Protein 7Y7O (pdb70)

Solvent-accessible surface area: 7911 Å² total; per-residue (Å²): 83,17,72,15,92,50,44,33,106,37,71,102,16,130,121,65,28,51,128,84,2,53,46,8,0,80,34,0,16,126,45,31,146,23,150,91,70,3,62,5,26,0,25,0,0,62,116,143,55,0,65,78,26,2,105,73,153,98,130,92,93,111,59,35,30,24,3,20,48,68,162,129,106,75,6,3,56,0,22,0,0,2,55,27,0,70,114,44,0,102,129,62,48,22,46,20,41,104,0,0,6,12,3,0,0,23,0,0,0,39,12,31,66,42,55,61,164,77,157,79,58,69,169,105,0,28,33,63,2,37,66,0,2,70,59,82,52,23,91,160,94,18,16,14,18,123,109

Structure (mmCIF, N/CA/C/O backbone):
data_7Y7O
#
_entry.id   7Y7O
#
_cell.length_a   100.663
_cell.length_b   100.663
_cell.length_c   50.187
_cell.angle_alpha   90.000
_cell.angle_beta   90.000
_cell.angle_gamma   120.000
#
_symmetry.space_group_name_H-M   'P 63'
#
loop_
_entity.id
_entity.type
_entity.pdbx_description
1 polymer 'Endoribonuclease YbeY'
2 non-polymer 'ZINC ION'
3 non-polymer 'CITRIC ACID'
4 water water
#
loop_
_atom_site.group_PDB
_atom_site.id
_atom_site.type_symbol
_atom_site.label_atom_id
_atom_site.label_alt_id
_atom_site.label_comp_id
_atom_site.label_asym_id
_atom_site.label_entity_id
_atom_site.label_seq_id
_atom_site.pdbx_PDB_ins_code
_atom_site.Cartn_x
_atom_site.Cartn_y
_atom_site.Cartn_z
_atom_site.occupancy
_atom_site.B_iso_or_equiv
_atom_site.auth_seq_id
_atom_site.auth_comp_id
_atom_site.auth_asym_id
_atom_site.auth_atom_id
_atom_site.pdbx_PDB_model_num
ATOM 1 N N . ALA A 1 2 ? 12.09683 33.74503 32.51310 1.000 36.19128 1 ALA A N 1
ATOM 2 C CA . ALA A 1 2 ? 12.79602 35.01988 32.57519 1.000 35.21202 1 ALA A CA 1
ATOM 3 C C . ALA A 1 2 ? 14.28195 34.82026 32.28652 1.000 30.50169 1 ALA A C 1
ATOM 4 O O . ALA A 1 2 ? 14.79295 33.70097 32.32202 1.000 31.45328 1 ALA A O 1
ATOM 6 N N . PHE A 1 3 ? 14.96517 35.91967 31.98954 1.000 33.57423 2 PHE A N 1
ATOM 7 C CA . PHE A 1 3 ? 16.39122 35.88164 31.68572 1.000 26.62499 2 PHE A CA 1
ATOM 8 C C . PHE A 1 3 ? 16.93967 37.26887 31.96825 1.000 23.14513 2 PHE A C 1
ATOM 9 O O . PHE A 1 3 ? 16.50239 38.23931 31.34575 1.000 28.75889 2 PHE A O 1
ATOM 17 N N . THR A 1 4 ? 17.84942 37.38211 32.93429 1.000 24.47795 3 THR A N 1
ATOM 18 C CA . THR A 1 4 ? 18.39923 38.67914 33.29641 1.000 20.55624 3 THR A CA 1
ATOM 19 C C . THR A 1 4 ? 19.91476 38.63829 33.16548 1.000 15.57080 3 THR A C 1
ATOM 20 O O . THR A 1 4 ? 20.55402 37.66496 33.57306 1.000 18.19509 3 THR A O 1
ATOM 24 N N . ILE A 1 5 ? 20.48008 39.69297 32.59538 1.000 16.92060 4 ILE A N 1
ATOM 25 C CA . ILE A 1 5 ? 21.92438 39.88445 32.54926 1.000 16.96403 4 ILE A CA 1
ATOM 26 C C . ILE A 1 5 ? 22.26526 41.06738 33.43244 1.000 15.71056 4 ILE A C 1
ATOM 27 O O . ILE A 1 5 ? 21.74703 42.17174 33.22114 1.000 21.35256 4 ILE A O 1
ATOM 32 N N . ASP A 1 6 ? 23.13971 40.84924 34.40869 1.000 12.24476 5 ASP A N 1
ATOM 33 C CA . ASP A 1 6 ? 23.76868 41.94709 35.12579 1.000 12.73867 5 ASP A CA 1
ATOM 34 C C . ASP A 1 6 ? 24.96488 42.44933 34.32249 1.000 17.33712 5 ASP A C 1
ATOM 35 O O . ASP A 1 6 ? 26.02708 41.81384 34.32730 1.000 19.43940 5 ASP A O 1
ATOM 40 N N . PHE A 1 7 ? 24.82108 43.60522 33.69178 1.000 14.19701 6 PHE A N 1
ATOM 41 C CA . PHE A 1 7 ? 25.90263 44.20991 32.92057 1.000 13.01474 6 PHE A CA 1
ATOM 42 C C . PHE A 1 7 ? 26.71681 45.15596 33.78837 1.000 16.16250 6 PHE A C 1
ATOM 43 O O . PHE A 1 7 ? 26.18343 45.83754 34.67119 1.000 13.89267 6 PHE A O 1
ATOM 51 N N . SER A 1 8 ? 28.01426 45.23462 33.49649 1.000 10.21317 7 SER A N 1
ATOM 52 C CA . SER A 1 8 ? 28.88105 46.25266 34.07248 1.000 11.98018 7 SER A CA 1
ATOM 53 C C . SER A 1 8 ? 29.88692 46.68487 33.01342 1.000 12.67626 7 SER A C 1
ATOM 54 O O . SER A 1 8 ? 30.37187 45.84943 32.24758 1.000 12.11770 7 SER A O 1
ATOM 57 N N . ASP A 1 9 ? 30.20431 47.97505 32.96248 1.000 9.87466 8 ASP A N 1
ATOM 58 C CA . ASP A 1 9 ? 31.17534 48.46725 31.98397 1.000 12.46431 8 ASP A CA 1
ATOM 59 C C . ASP A 1 9 ? 32.18694 49.34803 32.70289 1.000 12.40445 8 ASP A C 1
ATOM 60 O O . ASP A 1 9 ? 31.87178 50.48386 33.06267 1.000 13.67797 8 ASP A O 1
ATOM 65 N N . HIS A 1 10 ? 33.40053 48.83268 32.89872 1.000 10.45342 9 HIS A N 1
ATOM 66 C CA . HIS A 1 10 ? 34.46851 49.57669 33.55251 1.000 12.91793 9 HIS A CA 1
ATOM 67 C C . HIS A 1 10 ? 35.15108 50.57460 32.62521 1.000 17.82321 9 HIS A C 1
ATOM 68 O O . HIS A 1 10 ? 36.06788 51.26806 33.06986 1.000 22.93569 9 HIS A O 1
ATOM 75 N N . THR A 1 11 ? 34.74007 50.65545 31.35812 1.000 12.94864 10 THR A N 1
ATOM 76 C CA . THR A 1 11 ? 35.41371 51.47629 30.35667 1.000 15.59345 10 THR A CA 1
ATOM 77 C C . THR A 1 11 ? 34.62560 52.71392 29.95436 1.000 18.96654 10 THR A C 1
ATOM 78 O O . THR A 1 11 ? 35.20691 53.64145 29.37914 1.000 21.64169 10 THR A O 1
ATOM 82 N N . GLY A 1 12 ? 33.32356 52.73460 30.19516 1.000 19.26223 11 GLY A N 1
ATOM 83 C CA . GLY A 1 12 ? 32.50189 53.82731 29.72090 1.000 21.20439 11 GLY A CA 1
ATOM 84 C C . GLY A 1 12 ? 32.24205 53.84249 28.23180 1.000 24.13131 11 GLY A C 1
ATOM 85 O O . GLY A 1 12 ? 31.59449 54.77238 27.74877 1.000 22.92582 11 GLY A O 1
ATOM 86 N N . LEU A 1 13 ? 32.70716 52.83252 27.48951 1.000 17.09490 12 LEU A N 1
ATOM 87 C CA . LEU A 1 13 ? 32.56730 52.79080 26.03862 1.000 17.48737 12 LEU A CA 1
ATOM 88 C C . LEU A 1 13 ? 31.24124 52.19878 25.56831 1.000 19.62660 12 LEU A C 1
ATOM 89 O O . LEU A 1 13 ? 30.82058 52.46870 24.43406 1.000 19.40633 12 LEU A O 1
ATOM 94 N N . VAL A 1 14 ? 30.57135 51.40314 26.39371 1.000 16.06526 13 VAL A N 1
ATOM 95 C CA . VAL A 1 14 ? 29.42633 50.63174 25.92351 1.000 14.57512 13 VAL A CA 1
ATOM 96 C C . VAL A 1 14 ? 28.17509 51.49766 25.95022 1.000 18.94337 13 VAL A C 1
ATOM 97 O O . VAL A 1 14 ? 27.75525 51.97078 27.01387 1.000 17.86803 13 VAL A O 1
ATOM 101 N N . LYS A 1 15 ? 27.55335 51.65306 24.78303 1.000 19.42243 14 LYS A N 1
ATOM 102 C CA . LYS A 1 15 ? 26.35200 52.45250 24.61130 1.000 22.05265 14 LYS A CA 1
ATOM 103 C C . LYS A 1 15 ? 25.13743 51.69252 25.11147 1.000 21.20847 14 LYS A C 1
ATOM 104 O O . LYS A 1 15 ? 25.07059 50.46015 25.07184 1.000 13.98621 14 LYS A O 1
ATOM 110 N N . ASP A 1 16 ? 24.12550 52.44992 25.51948 1.000 23.58702 15 ASP A N 1
ATOM 111 C CA . ASP A 1 16 ? 22.97291 51.82307 26.14002 1.000 18.19871 15 ASP A CA 1
ATOM 112 C C . ASP A 1 16 ? 22.25321 50.91649 25.15045 1.000 19.23698 15 ASP A C 1
ATOM 113 O O . ASP A 1 16 ? 21.76914 49.83842 25.51198 1.000 24.89115 15 ASP A O 1
ATOM 118 N N . ALA A 1 17 ? 22.21454 51.31718 23.87991 1.000 17.91997 16 ALA A N 1
ATOM 119 C CA . ALA A 1 17 ? 21.59200 50.49865 22.84716 1.000 18.24866 16 ALA A CA 1
ATOM 120 C C . ALA A 1 17 ? 22.29296 49.15980 22.68361 1.000 19.31301 16 ALA A C 1
ATOM 121 O O . ALA A 1 17 ? 21.67758 48.18480 22.24335 1.000 16.93561 16 ALA A O 1
ATOM 123 N N . TRP A 1 18 ? 23.58357 49.09893 23.00095 1.000 17.25444 17 TRP A N 1
ATOM 124 C CA . TRP A 1 18 ? 24.33315 47.86735 22.79114 1.000 14.67888 17 TRP A CA 1
ATOM 125 C C . TRP A 1 18 ? 24.01097 46.83506 23.84913 1.000 13.64594 17 TRP A C 1
ATOM 126 O O . TRP A 1 18 ? 23.98159 45.63335 23.55625 1.000 12.89382 17 TRP A O 1
ATOM 137 N N . TYR A 1 19 ? 23.79802 47.28452 25.08832 1.000 12.57701 18 TYR A N 1
ATOM 138 C CA . TYR A 1 19 ? 23.34573 46.37911 26.13919 1.000 14.25269 18 TYR A CA 1
ATOM 139 C C . TYR A 1 19 ? 22.10678 45.61767 25.69046 1.000 14.07554 18 TYR A C 1
ATOM 140 O O . TYR A 1 19 ? 22.02802 44.39164 25.81365 1.000 10.92479 18 TYR A O 1
ATOM 149 N N . LYS A 1 20 ? 21.11190 46.35189 25.18531 1.000 15.36880 19 LYS A N 1
ATOM 150 C CA . LYS A 1 20 ? 19.89989 45.72895 24.66186 1.000 16.81643 19 LYS A CA 1
ATOM 151 C C . LYS A 1 20 ? 20.19877 44.74180 23.53826 1.000 11.93294 19 LYS A C 1
ATOM 152 O O . LYS A 1 20 ? 19.60383 43.65352 23.49015 1.000 13.61115 19 LYS A O 1
ATOM 158 N N . GLN A 1 21 ? 21.09371 45.10666 22.60126 1.000 12.68764 20 GLN A N 1
ATOM 159 C CA . GLN A 1 21 ? 21.37167 44.20930 21.48146 1.000 12.91698 20 GLN A CA 1
ATOM 160 C C . GLN A 1 21 ? 21.98970 42.91766 21.98660 1.000 12.55223 20 GLN A C 1
ATOM 161 O O . GLN A 1 21 ? 21.68717 41.82638 21.48454 1.000 13.21092 20 GLN A O 1
ATOM 167 N N . ILE A 1 22 ? 22.88247 43.02634 22.97163 1.000 12.20076 21 ILE A N 1
ATOM 168 C CA . ILE A 1 22 ? 23.54334 41.83414 23.49275 1.000 12.36012 21 ILE A CA 1
ATOM 169 C C . ILE A 1 22 ? 22.55566 40.98733 24.28192 1.000 11.89049 21 ILE A C 1
ATOM 170 O O . ILE A 1 22 ? 22.49781 39.75995 24.12449 1.000 9.68240 21 ILE A O 1
ATOM 175 N N . GLU A 1 23 ? 21.74973 41.62741 25.13221 1.000 9.55330 22 GLU A N 1
ATOM 176 C CA . GLU A 1 23 ? 20.76149 40.87572 25.89959 1.000 14.32321 22 GLU A CA 1
ATOM 177 C C . GLU A 1 23 ? 19.77360 40.16073 24.98314 1.000 13.00264 22 GLU A C 1
ATOM 178 O O . GLU A 1 23 ? 19.43000 38.99515 25.21963 1.000 14.93545 22 GLU A O 1
ATOM 184 N N . ASP A 1 24 ? 19.31897 40.83082 23.92037 1.000 14.01337 23 ASP A N 1
ATOM 185 C CA . ASP A 1 24 ? 18.34814 40.20759 23.01607 1.000 14.84498 23 ASP A CA 1
ATOM 186 C C . ASP A 1 24 ? 18.93897 38.98900 22.30633 1.000 12.93733 23 ASP A C 1
ATOM 187 O O . ASP A 1 24 ? 18.24407 37.98803 22.07901 1.000 12.17470 23 ASP A O 1
ATOM 192 N N . LEU A 1 25 ? 20.21918 39.05521 21.93878 1.000 12.30376 24 LEU A N 1
ATOM 193 C CA . LEU A 1 25 ? 20.86127 37.90454 21.30716 1.000 10.93999 24 LEU A CA 1
ATOM 194 C C . LEU A 1 25 ? 20.95202 36.72653 22.27285 1.000 11.72000 24 LEU A C 1
ATOM 195 O O . LEU A 1 25 ? 20.66866 35.57778 21.90462 1.000 10.73986 24 LEU A O 1
ATOM 200 N N . LEU A 1 26 ? 21.37692 36.99238 23.51158 1.000 10.82261 25 LEU A N 1
ATOM 201 C CA . LEU A 1 26 ? 21.53207 35.91630 24.48388 1.000 13.16396 25 LEU A CA 1
ATOM 202 C C . LEU A 1 26 ? 20.17965 35.34878 24.91462 1.000 14.51866 25 LEU A C 1
ATOM 203 O O . LEU A 1 26 ? 20.06415 34.14412 25.18604 1.000 13.14439 25 LEU A O 1
ATOM 208 N N . GLU A 1 27 ? 19.14760 36.18946 24.97383 1.000 14.16619 26 GLU A N 1
ATOM 209 C CA . GLU A 1 27 ? 17.81424 35.66922 25.25975 1.000 17.24327 26 GLU A CA 1
ATOM 210 C C . GLU A 1 27 ? 17.31543 34.77326 24.13618 1.000 17.54981 26 GLU A C 1
ATOM 211 O O . GLU A 1 27 ? 16.70391 33.72799 24.39524 1.000 16.71581 26 GLU A O 1
ATOM 217 N N . PHE A 1 28 ? 17.58241 35.15560 22.88415 1.000 14.17993 27 PHE A N 1
ATOM 218 C CA . PHE A 1 28 ? 17.25317 34.29046 21.75634 1.000 16.63575 27 PHE A CA 1
ATOM 219 C C . PHE A 1 28 ? 17.99992 32.96476 21.84079 1.000 17.25607 27 PHE A C 1
ATOM 220 O O . PHE A 1 28 ? 17.43106 31.90375 21.55902 1.000 15.03202 27 PHE A O 1
ATOM 228 N N . ALA A 1 29 ? 19.29187 33.01253 22.18934 1.000 14.87291 28 ALA A N 1
ATOM 229 C CA . ALA A 1 29 ? 20.07861 31.78847 22.31150 1.000 14.34994 28 ALA A CA 1
ATOM 230 C C . ALA A 1 29 ? 19.51170 30.87284 23.38603 1.000 16.20972 28 ALA A C 1
ATOM 231 O O . ALA A 1 29 ? 19.43661 29.64853 23.20241 1.000 17.09975 28 ALA A O 1
ATOM 233 N N . LYS A 1 30 ? 19.11726 31.44582 24.51943 1.000 13.93189 29 LYS A N 1
ATOM 234 C CA . LYS A 1 30 ? 18.55171 30.63812 25.59304 1.000 14.89865 29 LYS A CA 1
ATOM 235 C C . LYS A 1 30 ? 17.29179 29.91560 25.12708 1.000 17.37099 29 LYS A C 1
ATOM 236 O O . LYS A 1 30 ? 17.08095 28.74532 25.46049 1.000 18.87135 29 LYS A O 1
ATOM 242 N N . LYS A 1 31 ? 16.45688 30.59115 24.33713 1.000 17.95055 30 LYS A N 1
ATOM 243 C CA . LYS A 1 31 ? 15.26062 29.95101 23.78865 1.000 17.32458 30 LYS A CA 1
ATOM 244 C C . LYS A 1 31 ? 15.61113 28.89308 22.74743 1.000 23.28422 30 LYS A C 1
ATOM 245 O O . LYS A 1 31 ? 14.98921 27.82653 22.71377 1.000 22.04537 30 LYS A O 1
ATOM 251 N N . GLU A 1 32 ? 16.59457 29.16797 21.87968 1.000 20.37933 31 GLU A N 1
ATOM 252 C CA . GLU A 1 32 ? 17.02879 28.15884 20.91673 1.000 21.62260 31 GLU A CA 1
ATOM 253 C C . GLU A 1 32 ? 17.59270 26.93241 21.61328 1.000 23.25904 31 GLU A C 1
ATOM 254 O O . GLU A 1 32 ? 17.49237 25.81935 21.08695 1.000 25.62142 31 GLU A O 1
ATOM 260 N N . GLU A 1 33 ? 18.20519 27.11746 22.78180 1.000 19.47469 32 GLU A N 1
ATOM 261 C CA . GLU A 1 33 ? 18.70839 26.00467 23.57561 1.000 20.06952 32 GLU A CA 1
ATOM 262 C C . GLU A 1 33 ? 17.61832 25.34265 24.40596 1.000 25.49087 32 GLU A C 1
ATOM 263 O O . GLU A 1 33 ? 17.92692 24.44727 25.19799 1.000 26.16038 32 GLU A O 1
ATOM 269 N N . HIS A 1 34 ? 16.36787 25.78642 24.25949 1.000 24.63651 33 HIS A N 1
ATOM 270 C CA . HIS A 1 34 ? 15.21052 25.17453 24.91890 1.000 27.44984 33 HIS A CA 1
ATOM 271 C C . HIS A 1 34 ? 15.34247 25.17051 26.43443 1.000 29.96289 33 HIS A C 1
ATOM 272 O O . HIS A 1 34 ? 14.82216 24.28250 27.11371 1.000 32.44983 33 HIS A O 1
ATOM 279 N N . ILE A 1 35 ? 16.03977 26.16528 26.97277 1.000 27.87645 34 ILE A N 1
ATOM 280 C CA . ILE A 1 35 ? 16.13880 26.34890 28.41401 1.000 27.35644 34 ILE A CA 1
ATOM 281 C C . ILE A 1 35 ? 14.87258 27.07841 28.84321 1.000 32.43333 34 ILE A C 1
ATOM 282 O O . ILE A 1 35 ? 14.68858 28.25515 28.52488 1.000 27.44635 34 ILE A O 1
ATOM 287 N N . GLU A 1 36 ? 13.97532 26.36228 29.52206 1.000 34.93182 35 GLU A N 1
ATOM 288 C CA . GLU A 1 36 ? 12.69115 26.91839 29.93149 1.000 41.10975 35 GLU A CA 1
ATOM 289 C C . GLU A 1 36 ? 12.76013 27.61294 31.28301 1.000 38.32036 35 GLU A C 1
ATOM 290 O O . GLU A 1 36 ? 11.98626 28.54434 31.53372 1.000 42.86737 35 GLU A O 1
ATOM 296 N N . ASP A 1 37 ? 13.68189 27.19051 32.14363 1.000 36.43894 36 ASP A N 1
ATOM 297 C CA . ASP A 1 37 ? 13.83835 27.77216 33.46590 1.000 39.14306 36 ASP A CA 1
ATOM 298 C C . ASP A 1 37 ? 14.32872 29.21344 33.38431 1.000 36.59094 36 ASP A C 1
ATOM 299 O O . ASP A 1 37 ? 14.90800 29.64940 32.38736 1.000 33.04698 36 ASP A O 1
ATOM 304 N N . ASP A 1 38 ? 14.09900 29.94982 34.46869 1.000 34.52568 37 ASP A N 1
ATOM 305 C CA . ASP A 1 38 ? 14.69910 31.26583 34.62627 1.000 31.97746 37 ASP A CA 1
ATOM 306 C 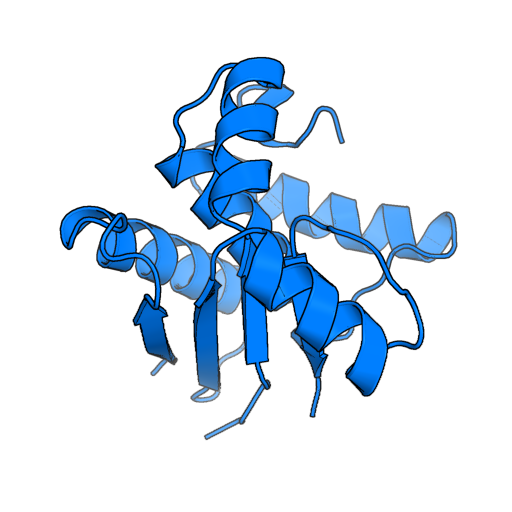C . ASP A 1 38 ? 16.21257 31.13391 34.74077 1.000 28.32565 37 ASP A C 1
ATOM 307 O O . ASP A 1 38 ? 16.72913 30.24354 35.42479 1.000 27.85478 37 ASP A O 1
ATOM 312 N N . ALA A 1 39 ? 16.93042 32.01913 34.06486 1.000 27.07089 38 ALA A N 1
ATOM 313 C CA . ALA A 1 39 ? 18.38097 31.99951 34.13210 1.000 23.62956 38 ALA A CA 1
ATOM 314 C C . ALA A 1 39 ? 18.90664 33.40689 34.36591 1.000 19.12361 38 ALA A C 1
ATOM 315 O O . ALA A 1 39 ? 18.26972 34.39773 34.00450 1.000 20.87591 38 ALA A O 1
ATOM 317 N N . GLU A 1 40 ? 20.08449 33.48062 34.97855 1.000 19.61678 39 GLU A N 1
ATOM 318 C CA . GLU A 1 40 ? 20.74738 34.75144 35.20695 1.000 18.88743 39 GLU A CA 1
ATOM 319 C C . GLU A 1 40 ? 22.24314 34.60021 34.96923 1.000 15.75992 39 GLU A C 1
ATOM 320 O O . GLU A 1 40 ? 22.81945 33.52824 35.16179 1.000 17.30432 39 GLU A O 1
ATOM 326 N N . LEU A 1 41 ? 22.86290 35.69839 34.55703 1.000 13.80518 40 LEU A N 1
ATOM 327 C CA . LEU A 1 41 ? 24.29453 35.70335 34.30598 1.000 15.10136 40 LEU A CA 1
ATOM 328 C C . LEU A 1 41 ? 24.77999 37.13726 34.39640 1.000 13.32718 40 LEU A C 1
ATOM 329 O O . LEU A 1 41 ? 23.98695 38.08098 34.45003 1.000 12.82333 40 LEU A O 1
ATOM 334 N N . SER A 1 42 ? 26.10063 37.30032 34.41024 1.000 11.48534 41 SER A N 1
ATOM 335 C CA . SER A 1 42 ? 26.66747 38.63747 34.39140 1.000 10.06422 41 SER A CA 1
ATOM 336 C C . SER A 1 42 ? 27.67143 38.76897 33.25230 1.000 14.51396 41 SER A C 1
ATOM 337 O O . SER A 1 42 ? 28.37414 37.80988 32.90753 1.000 11.24348 41 SER A O 1
ATOM 340 N N . VAL A 1 43 ? 27.70538 39.95955 32.65896 1.000 12.23887 42 VAL A N 1
ATOM 341 C CA . VAL A 1 43 ? 28.62972 40.31490 31.58530 1.000 11.94356 42 VAL A CA 1
ATOM 342 C C . VAL A 1 43 ? 29.31250 41.60469 32.00248 1.000 13.39444 42 VAL A C 1
ATOM 343 O O . VAL A 1 43 ? 28.63509 42.58132 32.33786 1.000 12.72301 42 VAL A O 1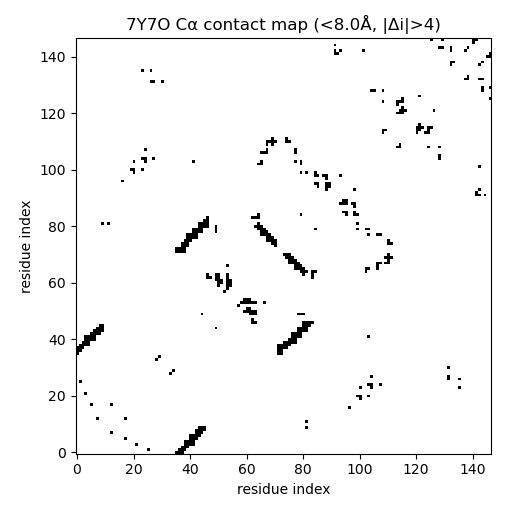
ATOM 347 N N . THR A 1 44 ? 30.64708 41.61066 31.99854 1.000 8.42542 43 THR A N 1
ATOM 348 C CA . THR A 1 44 ? 31.41545 42.76923 32.41862 1.000 8.66993 43 THR A CA 1
ATOM 349 C C . THR A 1 44 ? 32.41150 43.12565 31.32992 1.000 10.88381 43 THR A C 1
ATOM 350 O O . THR A 1 44 ? 33.13878 42.25094 30.84976 1.000 8.51675 43 THR A O 1
ATOM 354 N N . PHE A 1 45 ? 32.44381 44.40269 30.95475 1.000 8.67243 44 PHE A N 1
ATOM 355 C CA . PHE A 1 45 ? 33.36586 44.90572 29.94180 1.000 8.74050 44 PHE A CA 1
ATOM 356 C C . PHE A 1 45 ? 34.51577 45.64151 30.61541 1.000 9.98347 44 PHE A C 1
ATOM 357 O O . PHE A 1 45 ? 34.28915 46.52479 31.44839 1.000 9.64251 44 PHE A O 1
ATOM 365 N N . VAL A 1 46 ? 35.75415 45.30773 30.22463 1.000 9.85937 45 VAL A N 1
ATOM 366 C CA . VAL A 1 46 ? 36.93362 45.84187 30.89198 1.000 10.54656 45 VAL A CA 1
ATOM 367 C C . VAL A 1 46 ? 37.97532 46.19075 29.83575 1.000 14.32453 45 VAL A C 1
ATOM 368 O O . VAL A 1 46 ? 37.90956 45.72827 28.69589 1.000 10.65714 45 VAL A O 1
ATOM 372 N N . ASP A 1 47 ? 38.95509 47.01472 30.22556 1.000 14.79642 46 ASP A N 1
ATOM 373 C CA . ASP A 1 47 ? 39.98864 47.37730 29.26145 1.000 15.84524 46 ASP A CA 1
ATOM 374 C C . ASP A 1 47 ? 41.13439 46.36789 29.29600 1.000 15.37501 46 ASP A C 1
ATOM 375 O O . ASP A 1 47 ? 41.12814 45.41472 30.06563 1.000 14.98438 46 ASP A O 1
ATOM 380 N N . LYS A 1 48 ? 42.12761 46.56358 28.42181 1.000 13.04636 47 LYS A N 1
ATOM 381 C CA . LYS A 1 48 ? 43.16814 45.55436 28.26324 1.000 16.64027 47 LYS A CA 1
ATOM 382 C C . LYS A 1 48 ? 44.02729 45.39930 29.52108 1.000 15.01533 47 LYS A C 1
ATOM 383 O O . LYS A 1 48 ? 44.50449 44.29774 29.80640 1.000 16.45831 47 LYS A O 1
ATOM 389 N N . GLN A 1 49 ? 44.23461 46.47305 30.27623 1.000 17.61045 48 GLN A N 1
ATOM 390 C CA . GLN A 1 49 ? 44.98716 46.35072 31.51962 1.000 20.52617 48 GLN A CA 1
ATOM 391 C C . GLN A 1 49 ? 44.24597 45.45825 32.50748 1.000 20.72980 48 GLN A C 1
ATOM 392 O O . GLN A 1 49 ? 44.83265 44.54322 33.09914 1.000 15.98548 48 GLN A O 1
ATOM 398 N N . GLU A 1 50 ? 42.93680 45.66169 32.64050 1.000 19.54812 49 GLU A N 1
ATOM 399 C CA . GLU A 1 50 ? 42.17200 44.89043 33.61014 1.000 18.32643 49 GLU A CA 1
ATOM 400 C C . GLU A 1 50 ? 41.99538 43.43609 33.17486 1.000 15.96527 49 GLU A C 1
ATOM 401 O O . GLU A 1 50 ? 42.02881 42.53630 34.02185 1.000 19.01338 49 GLU A O 1
ATOM 407 N N . ILE A 1 51 ? 41.77239 43.17173 31.87435 1.000 14.72687 50 ILE A N 1
ATOM 408 C CA . ILE A 1 51 ? 41.61375 41.77822 31.44976 1.000 13.11471 50 ILE A CA 1
ATOM 409 C C . ILE A 1 51 ? 42.90096 41.00372 31.68630 1.000 15.48325 50 ILE A C 1
ATOM 410 O O . ILE A 1 51 ? 42.86666 39.82014 32.04302 1.000 15.07293 50 ILE A O 1
ATOM 415 N N . GLN A 1 52 ? 44.05429 41.65366 31.49096 1.000 16.34951 51 GLN A N 1
ATOM 416 C CA . GLN A 1 52 ? 45.31473 40.96279 31.72481 1.000 18.03280 51 GLN A CA 1
ATOM 417 C C . GLN A 1 52 ? 45.45932 40.62031 33.19848 1.000 15.54618 51 GLN A C 1
ATOM 418 O O . GLN A 1 52 ? 45.88062 39.51517 33.53807 1.000 20.43295 51 GLN A O 1
ATOM 424 N N . GLU A 1 53 ? 45.09743 41.55561 34.08433 1.000 18.84242 52 GLU A N 1
ATOM 425 C CA . GLU A 1 53 ? 45.17585 41.28622 35.51943 1.000 23.35693 52 GLU A CA 1
ATOM 426 C C . GLU A 1 53 ? 44.23038 40.16010 35.92269 1.000 25.47338 52 GLU A C 1
ATOM 427 O O . GLU A 1 53 ? 44.599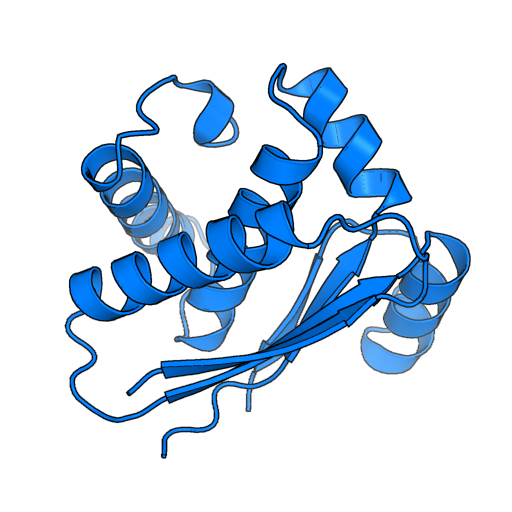14 39.29000 36.71757 1.000 22.82484 52 GLU A O 1
ATOM 433 N N . ILE A 1 54 ? 43.00414 40.15826 35.38526 1.000 20.64157 53 ILE A N 1
ATOM 434 C CA . ILE A 1 54 ? 42.05966 39.07589 35.66454 1.000 20.81148 53 ILE A CA 1
ATOM 435 C C . ILE A 1 54 ? 42.58533 37.75259 35.12281 1.000 20.97910 53 ILE A C 1
ATOM 436 O O . ILE A 1 54 ? 42.50857 36.70811 35.78752 1.000 24.92149 53 ILE A O 1
ATOM 441 N N . ASN A 1 55 ? 43.09467 37.76692 33.88965 1.000 17.51653 54 ASN A N 1
ATOM 442 C CA . ASN A 1 55 ? 43.64579 36.55270 33.30850 1.000 16.35270 54 ASN A CA 1
ATOM 443 C C . ASN A 1 55 ? 44.81030 36.03426 34.14891 1.000 20.58494 54 ASN A C 1
ATOM 444 O O . ASN A 1 55 ? 44.96675 34.82262 34.31990 1.000 21.76206 54 ASN A O 1
ATOM 449 N N . ARG A 1 56 ? 45.63811 36.94298 34.67237 1.000 22.90807 55 ARG A N 1
ATOM 450 C CA . ARG A 1 56 ? 46.78348 36.52840 35.48416 1.000 26.63708 55 ARG A CA 1
ATOM 451 C C . ARG A 1 56 ? 46.32239 35.83498 36.76214 1.000 27.65689 55 ARG A C 1
ATOM 452 O O . ARG A 1 56 ? 46.69328 34.68916 37.03694 1.000 33.14071 55 ARG A O 1
ATOM 460 N N . THR A 1 57 ? 45.50038 36.52020 37.55717 1.000 29.08285 56 THR A N 1
ATOM 461 C CA . THR A 1 57 ? 45.19006 36.01238 38.88964 1.000 32.49435 56 THR A CA 1
ATOM 462 C C . THR A 1 57 ? 44.17535 34.87433 38.87423 1.000 35.34932 56 THR A C 1
ATOM 463 O O . THR A 1 57 ? 44.21366 34.01735 39.76495 1.000 30.97226 56 THR A O 1
ATOM 467 N N . TYR A 1 58 ? 43.28840 34.81149 37.87746 1.000 25.51568 57 TYR A N 1
ATOM 468 C CA . TYR A 1 58 ? 42.25967 33.77584 37.86951 1.000 28.44885 57 TYR A CA 1
ATOM 469 C C . TYR A 1 58 ? 42.55735 32.60626 36.94991 1.000 29.67617 57 TYR A C 1
ATOM 470 O O . TYR A 1 58 ? 41.99030 31.52749 37.14889 1.000 28.19626 57 TYR A O 1
ATOM 479 N N . ARG A 1 59 ? 43.40841 32.79139 35.94543 1.000 26.21590 58 ARG A N 1
ATOM 480 C CA . ARG A 1 59 ? 43.69886 31.75004 34.97707 1.000 21.63147 58 ARG A CA 1
ATOM 481 C C . ARG A 1 59 ? 45.19291 31.45521 34.87138 1.000 26.09257 58 ARG A C 1
ATOM 482 O O . ARG A 1 59 ? 45.57887 30.59883 34.07114 1.000 30.40865 58 ARG A O 1
ATOM 490 N N . ASP A 1 60 ? 46.03565 32.13917 35.65167 1.000 29.91637 59 ASP A N 1
ATOM 491 C CA . ASP A 1 60 ? 47.49790 31.99646 35.57215 1.000 31.06797 59 ASP A CA 1
ATOM 492 C C . ASP A 1 60 ? 47.99174 32.16421 34.13999 1.000 32.51133 59 ASP A C 1
ATOM 493 O O . ASP A 1 60 ? 48.83763 31.40787 33.64977 1.000 28.46512 59 ASP A O 1
ATOM 498 N N . LYS A 1 61 ? 47.44315 33.17110 33.46166 1.000 27.02339 60 LYS A N 1
ATOM 499 C CA . LYS A 1 61 ? 47.83594 33.52282 32.10041 1.000 23.39222 60 LYS A CA 1
ATOM 500 C C . LYS A 1 61 ? 48.04228 35.03323 32.12714 1.000 27.45000 60 LYS A C 1
ATOM 501 O O . LYS A 1 61 ? 47.08289 35.80534 32.21119 1.000 22.32360 60 LYS A O 1
ATOM 507 N N . ASP A 1 62 ? 49.30318 35.46283 32.12179 1.000 22.65716 61 ASP A N 1
ATOM 508 C CA . ASP A 1 62 ? 49.62256 36.88324 32.25430 1.000 26.74730 61 ASP A CA 1
ATOM 509 C C . ASP A 1 62 ? 49.53816 37.52346 30.86975 1.000 27.71468 61 ASP A C 1
ATOM 510 O O . ASP A 1 62 ? 50.53387 37.91255 30.25581 1.000 22.89235 61 ASP A O 1
ATOM 515 N N . LYS A 1 63 ? 48.30904 37.62336 30.36912 1.000 21.89011 62 LYS A N 1
ATOM 516 C CA . LYS A 1 63 ? 48.16573 38.08900 29.00442 1.000 21.03079 62 LYS A CA 1
ATOM 517 C C . LYS A 1 63 ? 46.76222 38.61523 28.72402 1.000 19.39190 62 LYS A C 1
ATOM 518 O O . LYS A 1 63 ? 45.77745 38.22727 29.36359 1.000 16.33440 62 LYS A O 1
ATOM 524 N N . VAL A 1 64 ? 46.71216 39.52620 27.75811 1.000 17.55225 63 VAL A N 1
ATOM 525 C CA . VAL A 1 64 ? 45.46044 40.07865 27.25604 1.000 18.40093 63 VAL A CA 1
ATOM 526 C C . VAL A 1 64 ? 44.69412 38.98990 26.50771 1.000 17.42338 63 VAL A C 1
ATOM 527 O O . VAL A 1 64 ? 45.28275 38.06696 25.93424 1.000 18.86949 63 VAL A O 1
ATOM 531 N N . THR A 1 65 ? 43.36069 39.05688 26.55660 1.000 14.33757 64 THR A N 1
ATOM 532 C CA . THR A 1 65 ? 42.53752 38.12343 25.80361 1.000 12.30437 64 THR A CA 1
ATOM 533 C C . THR A 1 65 ? 41.21880 38.81879 25.49259 1.000 11.22648 64 THR A C 1
ATOM 534 O O . THR A 1 65 ? 40.98035 39.94202 25.93574 1.000 10.80991 64 THR A O 1
ATOM 538 N N . ASP A 1 66 ? 40.37651 38.16404 24.69942 1.000 10.38518 65 ASP A N 1
ATOM 539 C CA . ASP A 1 66 ? 39.13608 38.84291 24.31956 1.000 10.73849 65 ASP A CA 1
ATOM 540 C C . ASP A 1 66 ? 37.98099 38.54734 25.27069 1.000 10.09884 65 ASP A C 1
ATOM 541 O O . ASP A 1 66 ? 37.20006 39.45664 25.57501 1.000 9.43772 65 ASP A O 1
ATOM 546 N N . VAL A 1 67 ? 37.84484 37.30365 25.73113 1.000 10.45638 66 VAL A N 1
ATOM 547 C CA . VAL A 1 67 ? 36.71495 36.91108 26.58334 1.000 8.65865 66 VAL A CA 1
ATOM 548 C C . VAL A 1 67 ? 37.18876 35.84229 27.56493 1.000 12.63377 66 VAL A C 1
ATOM 549 O O . VAL A 1 67 ? 38.00940 34.98295 27.22460 1.000 12.19514 66 VAL A O 1
ATOM 553 N N . ILE A 1 68 ? 36.69302 35.92202 28.80364 1.000 9.58070 67 ILE A N 1
ATOM 554 C CA . ILE A 1 68 ? 36.89230 34.88377 29.81259 1.000 11.49293 67 ILE A CA 1
ATOM 555 C C . ILE A 1 68 ? 35.52894 34.52863 30.38724 1.000 13.96771 67 ILE A C 1
ATOM 556 O O . ILE A 1 68 ? 34.75781 35.42502 30.74929 1.000 12.55790 67 ILE A O 1
ATOM 561 N N . SER A 1 69 ? 35.23481 33.23935 30.48910 1.000 12.76287 68 SER A N 1
ATOM 562 C CA . SER A 1 69 ? 33.96783 32.79048 31.05459 1.000 12.60319 68 SER A CA 1
ATOM 563 C C . SER A 1 69 ? 34.22515 32.01024 32.33837 1.000 18.05771 68 SER A C 1
ATOM 564 O O . SER A 1 69 ? 35.15149 31.20088 32.40169 1.000 15.83072 68 SER A O 1
ATOM 567 N N . PHE A 1 70 ? 33.40768 32.25821 33.36198 1.000 16.23999 69 PHE A N 1
ATOM 568 C CA . PHE A 1 70 ? 33.52301 31.58640 34.65906 1.000 18.19037 69 PHE A CA 1
ATOM 569 C C . PHE A 1 70 ? 32.19691 30.88643 34.92568 1.000 21.52709 69 PHE A C 1
ATOM 570 O O . PHE A 1 70 ? 31.22418 31.53187 35.32766 1.000 16.74699 69 PHE A O 1
ATOM 578 N N . ALA A 1 71 ? 32.15343 29.58265 34.67297 1.000 24.28456 70 ALA A N 1
ATOM 579 C CA . ALA A 1 71 ? 30.93751 28.81440 34.87672 1.000 29.02376 70 ALA A CA 1
ATOM 580 C C . ALA A 1 71 ? 30.82507 28.37711 36.33183 1.000 35.02640 70 ALA A C 1
ATOM 581 O O . ALA A 1 71 ? 31.82113 28.07126 36.99200 1.000 35.31874 70 ALA A O 1
ATOM 583 N N . LEU A 1 72 ? 29.59556 28.36699 36.83239 1.000 40.42371 71 LEU A N 1
ATOM 584 C CA . LEU A 1 72 ? 29.32374 27.93960 38.20181 1.000 41.46488 71 LEU A CA 1
ATOM 585 C C . LEU A 1 72 ? 28.59526 26.59556 38.23627 1.000 42.08062 71 LEU A C 1
ATOM 586 O O . LEU A 1 72 ? 27.89874 26.22913 37.28481 1.000 43.24367 71 LEU A O 1
ATOM 591 N N . PRO A 1 87 ? 15.96761 30.37977 40.08536 1.000 43.40498 86 PRO A N 1
ATOM 592 C CA . PRO A 1 87 ? 16.71096 30.90384 38.92962 1.000 42.21067 86 PRO A CA 1
ATOM 593 C C . PRO A 1 87 ? 18.06515 30.22092 38.75406 1.000 33.42513 86 PRO A C 1
ATOM 594 O O . PRO A 1 87 ? 18.87064 30.17975 39.67969 1.000 34.60225 86 PRO A O 1
ATOM 598 N N . ARG A 1 88 ? 18.29840 29.67001 37.56894 1.000 32.28838 87 ARG A N 1
ATOM 599 C CA . ARG A 1 88 ? 19.57715 29.04187 37.26996 1.000 32.78047 87 ARG A CA 1
ATOM 600 C C . ARG A 1 88 ? 20.64383 30.12614 37.16230 1.000 26.26667 87 ARG A C 1
ATOM 601 O O . ARG A 1 88 ? 20.52353 31.02367 36.32707 1.000 24.35703 87 ARG A O 1
ATOM 609 N N . VAL A 1 89 ? 21.67026 30.06105 38.00528 1.000 21.63275 88 VAL A N 1
ATOM 610 C CA . VAL A 1 89 ? 22.75462 31.04031 37.99283 1.000 25.11634 88 VAL A CA 1
ATOM 611 C C . VAL A 1 89 ? 23.88884 30.48222 37.13680 1.000 23.48900 88 VAL A C 1
ATOM 612 O O . VAL A 1 89 ? 24.56281 29.52052 37.52186 1.000 24.13891 88 VAL A O 1
ATOM 616 N N . LEU A 1 90 ? 24.11683 31.09359 35.97647 1.000 19.08208 89 LEU A N 1
ATOM 617 C CA . LEU A 1 90 ? 25.03900 30.52309 35.00484 1.000 18.92696 89 LEU A CA 1
ATOM 618 C C . LEU A 1 90 ? 26.48155 30.94844 35.19982 1.000 17.97559 89 LEU A C 1
ATOM 619 O O . LEU A 1 90 ? 27.38089 30.20175 34.81058 1.000 19.80740 89 LEU A O 1
ATOM 624 N N . GLY A 1 91 ? 26.73993 32.11534 35.79001 1.000 16.17591 90 GLY A N 1
ATOM 625 C CA . GLY A 1 91 ? 28.09912 32.56153 36.02187 1.000 18.01597 90 GLY A CA 1
ATOM 626 C C . GLY A 1 91 ? 28.37207 33.89693 35.34341 1.000 18.99847 90 GLY A C 1
ATOM 627 O O . GLY A 1 91 ? 27.46418 34.71886 35.16539 1.000 14.73976 90 GLY A O 1
ATOM 628 N N . ASP A 1 92 ? 29.63542 34.10094 34.97187 1.000 13.56057 91 ASP A N 1
ATOM 629 C CA . ASP A 1 92 ? 30.14959 35.41387 34.60004 1.000 15.37422 91 ASP A CA 1
ATOM 630 C C . ASP A 1 92 ? 30.92417 35.32992 33.29670 1.000 13.83992 91 ASP A C 1
ATOM 631 O O . ASP A 1 92 ? 31.63816 34.35313 33.04909 1.000 13.96306 91 ASP A O 1
ATOM 636 N N . ILE A 1 93 ? 30.78107 36.36818 32.47681 1.000 11.46486 92 ILE A N 1
ATOM 637 C CA . ILE A 1 93 ? 31.53674 36.53048 31.24061 1.000 10.67482 92 ILE A CA 1
ATOM 638 C C . ILE A 1 93 ? 32.23326 37.87776 31.32743 1.000 12.48199 92 ILE A C 1
ATOM 639 O O . ILE A 1 93 ? 31.60772 38.87863 31.69174 1.000 11.17508 92 ILE A O 1
ATOM 644 N N . ILE A 1 94 ? 33.52384 37.91504 31.01233 1.000 7.98614 93 ILE A N 1
ATOM 645 C CA . ILE A 1 94 ? 34.27299 39.16450 31.03876 1.000 7.55559 93 ILE A CA 1
ATOM 646 C C . ILE A 1 94 ? 34.84091 39.37394 29.64639 1.000 8.60217 93 ILE A C 1
ATOM 647 O O . ILE A 1 94 ? 35.40832 38.44355 29.07046 1.000 9.37078 93 ILE A O 1
ATOM 652 N N . ILE A 1 95 ? 34.64588 40.56837 29.08914 1.000 6.37145 94 ILE A N 1
ATOM 653 C CA . ILE A 1 95 ? 35.03305 40.85232 27.70583 1.000 6.99938 94 ILE A CA 1
ATOM 654 C C . ILE A 1 95 ? 35.93670 42.07472 27.68027 1.000 8.72102 94 ILE A C 1
ATOM 655 O O . ILE A 1 95 ? 35.65501 43.07833 28.34055 1.000 9.86484 94 ILE A O 1
ATOM 660 N N . CYS A 1 96 ? 37.01115 42.00982 26.89057 1.000 7.46622 95 CYS A N 1
ATOM 661 C CA . CYS A 1 96 ? 37.95540 43.11386 26.78847 1.000 8.05461 95 CYS A CA 1
ATOM 662 C C . CYS A 1 96 ? 37.56913 44.01939 25.62097 1.000 9.17089 95 CYS A C 1
ATOM 663 O O . CYS A 1 96 ? 37.50211 43.56499 24.47083 1.000 8.88327 95 CYS A O 1
ATOM 666 N N . THR A 1 97 ? 37.29725 45.29091 25.92056 1.000 9.12921 96 THR A N 1
ATOM 667 C CA . THR A 1 97 ? 36.87670 46.22382 24.87931 1.000 9.12871 96 THR A CA 1
ATOM 668 C C . THR A 1 97 ? 37.99451 46.50934 23.88172 1.000 12.20004 96 THR A C 1
ATOM 669 O O . THR A 1 97 ? 37.73532 46.63280 22.67854 1.000 12.91533 96 THR A O 1
ATOM 673 N N . ASP A 1 98 ? 39.23386 46.66106 24.36081 1.000 12.27777 97 ASP A N 1
ATOM 674 C CA . ASP A 1 98 ? 40.34962 46.92098 23.44408 1.000 13.89989 97 ASP A CA 1
ATOM 675 C C . ASP A 1 98 ? 40.45655 45.82334 22.39663 1.000 10.70096 97 ASP A C 1
ATOM 676 O O . ASP A 1 98 ? 40.52960 46.09577 21.18960 1.000 12.70976 97 ASP A O 1
ATOM 681 N N . VAL A 1 99 ? 40.46565 44.56869 22.84593 1.000 9.47233 98 VAL A N 1
ATOM 682 C CA . VAL A 1 99 ? 40.61562 43.44588 21.93572 1.000 11.98584 98 VAL A CA 1
ATOM 683 C C . VAL A 1 99 ? 39.39158 43.30097 21.05085 1.000 14.24134 98 VAL A C 1
ATOM 684 O O . VAL A 1 99 ? 39.50538 42.98961 19.85850 1.000 11.14033 98 VAL A O 1
ATOM 688 N N . ALA A 1 100 ? 38.19533 43.47497 21.62596 1.000 10.26371 99 ALA A N 1
ATOM 689 C CA . ALA A 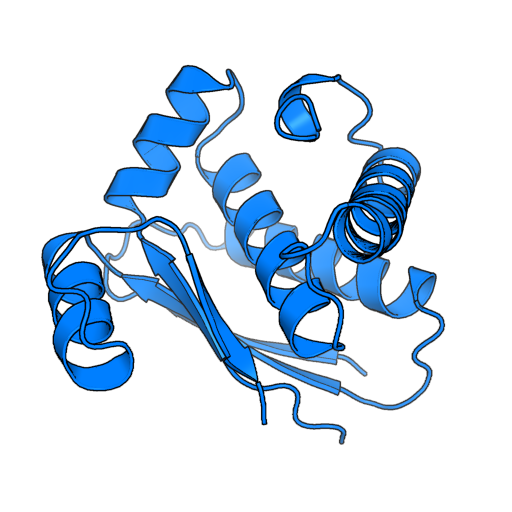1 100 ? 36.98714 43.32369 20.82212 1.000 11.93049 99 ALA A CA 1
ATOM 690 C C . ALA A 1 100 ? 36.93943 44.35213 19.69548 1.000 10.60131 99 ALA A C 1
ATOM 691 O O . ALA A 1 100 ? 36.53311 44.03285 18.57152 1.000 14.31117 99 ALA A O 1
ATOM 693 N N . GLN A 1 101 ? 37.36998 45.58484 19.96382 1.000 9.41507 100 GLN A N 1
ATOM 694 C CA . GLN A 1 101 ? 37.39136 46.59883 18.91708 1.000 13.69046 100 GLN A CA 1
ATOM 695 C C . GLN A 1 101 ? 38.33761 46.20365 17.78136 1.000 18.31271 100 GLN A C 1
ATOM 696 O O . GLN A 1 101 ? 38.03418 46.42441 16.60333 1.000 15.34692 100 GLN A O 1
ATOM 702 N N . GLU A 1 102 ? 39.50225 45.63831 18.11284 1.000 13.20448 101 GLU A N 1
ATOM 703 C CA . GLU A 1 102 ? 40.44064 45.25775 17.05813 1.000 16.68417 101 GLU A CA 1
ATOM 704 C C . GLU A 1 102 ? 39.95893 44.02420 16.30434 1.000 15.22380 101 GLU A C 1
ATOM 705 O O . GLU A 1 102 ? 40.10475 43.94378 15.07922 1.000 16.42806 101 GLU A O 1
ATOM 711 N N . GLN A 1 103 ? 39.39446 43.04767 17.01397 1.000 10.80846 102 GLN A N 1
ATOM 712 C CA . GLN A 1 103 ? 38.85615 41.86757 16.34449 1.000 15.20254 102 GLN A CA 1
ATOM 713 C C . GLN A 1 103 ? 37.68942 42.24761 15.43301 1.000 18.43594 102 GLN A C 1
ATOM 714 O O . GLN A 1 103 ? 37.54993 41.70411 14.32882 1.000 16.25720 102 GLN A O 1
ATOM 720 N N . ALA A 1 104 ? 36.85127 43.19120 15.87495 1.000 14.96541 103 ALA A N 1
ATOM 721 C CA . ALA A 1 104 ? 35.75196 43.65684 15.03490 1.000 15.61740 103 ALA A CA 1
ATOM 722 C C . ALA A 1 104 ? 36.27505 44.22880 13.72193 1.000 17.32638 103 ALA A C 1
ATOM 723 O O . ALA A 1 104 ? 35.74572 43.93019 12.64860 1.000 19.44250 103 ALA A O 1
ATOM 725 N N . ASN A 1 105 ? 37.31605 45.06965 13.79793 1.000 22.97136 104 ASN A N 1
ATOM 726 C CA . ASN A 1 105 ? 37.94043 45.60783 12.58962 1.000 23.79977 104 ASN A CA 1
ATOM 727 C C . ASN A 1 105 ? 38.47162 44.48883 11.70384 1.000 25.98429 104 ASN A C 1
ATOM 728 O O . ASN A 1 105 ? 38.32092 44.53748 10.47939 1.000 28.71491 104 ASN A O 1
ATOM 733 N N . ASN A 1 106 ? 39.07441 43.45823 12.30462 1.000 24.52638 105 ASN A N 1
ATOM 734 C CA . ASN A 1 106 ? 39.64804 42.37491 11.50830 1.000 24.56187 105 ASN A CA 1
ATOM 735 C C . ASN A 1 106 ? 38.56755 41.53690 10.83419 1.000 26.62405 105 ASN A C 1
ATOM 736 O O . ASN A 1 106 ? 38.75551 41.07713 9.70306 1.000 27.55638 105 ASN A O 1
ATOM 741 N N . TYR A 1 107 ? 37.43647 41.32336 11.50437 1.000 21.75757 106 TYR A N 1
ATOM 742 C CA . TYR A 1 107 ? 36.34534 40.54658 10.92888 1.000 21.12194 106 TYR A CA 1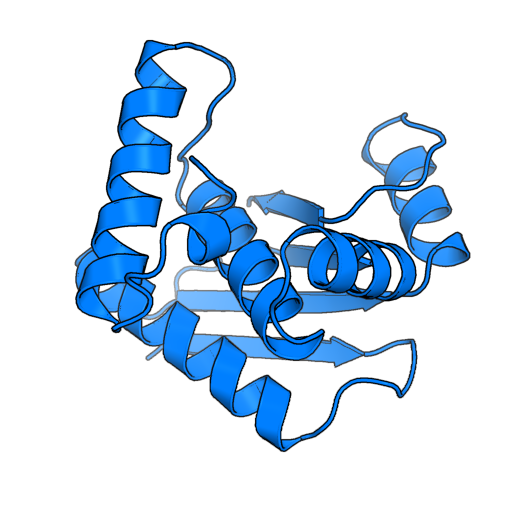
ATOM 743 C C . TYR A 1 107 ? 35.38769 41.39059 10.10304 1.000 28.97946 106 TYR A C 1
ATOM 744 O O . TYR A 1 107 ? 34.52269 40.82791 9.43194 1.000 33.70311 106 TYR A O 1
ATOM 753 N N . GLY A 1 108 ? 35.50960 42.71211 10.13819 1.000 22.11051 107 GLY A N 1
ATOM 754 C CA . GLY A 1 108 ? 34.64909 43.56111 9.33695 1.000 24.29748 107 GLY A CA 1
ATOM 755 C C . GLY A 1 108 ? 33.19772 43.66395 9.77085 1.000 26.67863 107 GLY A C 1
ATOM 756 O O . GLY A 1 108 ? 32.31195 43.73558 8.90972 1.000 24.49247 107 GLY A O 1
ATOM 757 N N . HIS A 1 109 ? 32.92392 43.65056 11.08121 1.000 18.60671 108 HIS A N 1
ATOM 758 C CA . HIS A 1 109 ? 31.64389 44.11955 11.62263 1.000 17.19062 108 HIS A CA 1
ATOM 759 C C . HIS A 1 109 ? 31.93786 45.09036 12.75515 1.000 14.30281 108 HIS A C 1
ATOM 760 O O . HIS A 1 109 ? 33.09661 45.35334 13.07545 1.000 14.77723 108 HIS A O 1
ATOM 767 N N . SER A 1 110 ? 30.88503 45.64144 13.35468 1.000 10.31391 109 SER A N 1
ATOM 768 C CA . SER A 1 110 ? 31.07171 46.72061 14.31497 1.000 10.50286 109 SER A CA 1
ATOM 769 C C . SER A 1 110 ? 31.59556 46.19627 15.64895 1.000 9.52519 109 SER A C 1
ATOM 770 O O . SER A 1 110 ? 31.46775 45.02370 15.97507 1.000 9.89979 109 SER A O 1
ATOM 773 N N . PHE A 1 111 ? 32.17932 47.11199 16.42095 1.000 10.87547 110 PHE A N 1
ATOM 774 C CA . PHE A 1 111 ? 32.53446 46.87306 17.82086 1.000 11.71510 110 PHE A CA 1
ATOM 775 C C . PHE A 1 111 ? 31.40396 46.16588 18.56700 1.000 12.19143 110 PHE A C 1
ATOM 776 O O . PHE A 1 111 ? 31.60089 45.10190 19.15775 1.000 8.76490 110 PHE A O 1
ATOM 784 N N . GLU A 1 112 ? 30.19185 46.70965 18.50433 1.000 10.60265 111 GLU A N 1
ATOM 785 C CA . GLU A 1 112 ? 29.10816 46.10972 19.28440 1.000 11.32147 111 GLU A CA 1
ATOM 786 C C . GLU A 1 112 ? 28.68617 44.73348 18.76096 1.000 11.14196 111 GLU A C 1
ATOM 787 O O . GLU A 1 112 ? 28.25763 43.88109 19.55226 1.000 10.70501 111 GLU A O 1
ATOM 793 N N . ARG A 1 113 ? 28.78496 44.47662 17.45232 1.000 10.59428 112 ARG A N 1
ATOM 794 C CA . ARG A 1 113 ? 28.55786 43.11117 16.97568 1.000 10.28347 112 ARG A CA 1
ATOM 795 C C . ARG A 1 113 ? 29.58271 42.14108 17.57046 1.000 10.73067 112 ARG A C 1
ATOM 796 O O . ARG A 1 113 ? 29.25022 41.00891 17.96911 1.000 9.33799 112 ARG A O 1
ATOM 804 N N . GLU A 1 114 ? 30.84606 42.55061 17.59661 1.000 9.69145 113 GLU A N 1
ATOM 805 C CA . GLU A 1 114 ? 31.86464 41.68154 18.18223 1.000 9.73577 113 GLU A CA 1
ATOM 806 C C . GLU A 1 114 ? 31.58694 41.43329 19.65803 1.000 9.10130 113 GLU A C 1
ATOM 807 O O . GLU A 1 114 ? 31.72376 40.30301 20.13709 1.000 8.98445 113 GLU A O 1
ATOM 813 N N . LEU A 1 115 ? 31.17375 42.47865 20.39633 1.000 9.58462 114 LEU A N 1
ATOM 814 C CA . LEU A 1 115 ? 30.80521 42.28945 21.79643 1.000 8.37601 114 LEU A CA 1
ATOM 815 C C . LEU A 1 115 ? 29.71445 41.23967 21.93355 1.000 10.27641 114 LEU A C 1
ATOM 816 O O . LEU A 1 115 ? 29.76756 40.39023 22.83340 1.000 8.25188 114 LEU A O 1
ATOM 821 N N . GLY A 1 116 ? 28.71569 41.27835 21.04113 1.000 8.70322 115 GLY A N 1
ATOM 822 C CA . GLY A 1 116 ? 27.63817 40.29663 21.10013 1.000 8.69556 115 GLY A CA 1
ATOM 823 C C . GLY A 1 116 ? 28.10655 38.88941 20.77967 1.000 9.56998 115 GLY A C 1
ATOM 824 O O . GLY A 1 116 ? 27.70195 37.92767 21.43897 1.000 7.28755 115 GLY A O 1
ATOM 825 N N . PHE A 1 117 ? 28.96228 38.74693 19.76735 1.000 8.22691 116 PHE A N 1
ATOM 826 C CA . PHE A 1 117 ? 29.49544 37.42976 19.44219 1.000 10.15928 116 PHE A CA 1
ATOM 827 C C . PHE A 1 117 ? 30.28161 36.84988 20.61382 1.000 9.77767 116 PHE A C 1
ATOM 828 O O . PHE A 1 117 ? 30.12513 35.67171 20.95378 1.000 8.94513 116 PHE A O 1
ATOM 836 N N . LEU A 1 118 ? 31.15118 37.65635 21.22626 1.000 7.25638 117 LEU A N 1
ATOM 837 C CA . LEU A 1 118 ? 31.93163 37.14877 22.35837 1.000 7.67192 117 LEU A CA 1
ATOM 838 C C . LEU A 1 118 ? 31.02105 36.79977 23.52761 1.000 9.26032 117 LEU A C 1
ATOM 839 O O . LEU A 1 118 ? 31.24838 35.81052 24.22410 1.000 7.86165 117 LEU A O 1
ATOM 844 N N . ALA A 1 119 ? 29.97961 37.60481 23.75774 1.000 7.97527 118 ALA A N 1
ATOM 845 C CA . ALA A 1 119 ? 29.01477 37.26283 24.79909 1.000 9.74085 118 ALA A CA 1
ATOM 846 C C . ALA A 1 119 ? 28.29436 35.95452 24.48982 1.000 9.26259 118 ALA A C 1
ATOM 847 O O . ALA A 1 119 ? 28.05501 35.14445 25.39415 1.000 9.86113 118 ALA A O 1
ATOM 849 N N . LEU A 1 120 ? 27.89517 35.74413 23.23001 1.000 6.93107 119 LEU A N 1
ATOM 850 C CA . LEU A 1 120 ? 27.25413 34.47526 22.87450 1.000 9.14089 119 LEU A CA 1
ATOM 851 C C . LEU A 1 120 ? 28.20631 33.30975 23.09411 1.000 9.39927 119 LEU A C 1
ATOM 852 O O . LEU A 1 120 ? 27.82027 32.24903 23.60498 1.000 8.17843 119 LEU A O 1
ATOM 857 N N . HIS A 1 121 ? 29.45323 33.48093 22.67866 1.000 10.06923 120 HIS A N 1
ATOM 858 C CA . HIS A 1 121 ? 30.43551 32.42453 22.87029 1.000 11.52328 120 HIS A CA 1
ATOM 859 C C . HIS A 1 121 ? 30.58692 32.07951 24.34940 1.000 10.92618 120 HIS A C 1
ATOM 860 O O . HIS A 1 121 ? 30.58214 30.89914 24.73227 1.000 11.62989 120 HIS A O 1
ATOM 867 N N . GLY A 1 122 ? 30.73240 33.10290 25.19808 1.000 8.53048 121 GLY A N 1
ATOM 868 C CA . GLY A 1 122 ? 30.83272 32.85464 26.63050 1.000 8.58801 121 GLY A CA 1
ATOM 869 C C . GLY A 1 122 ? 29.59085 32.19272 27.19863 1.000 11.26396 121 GLY A C 1
ATOM 870 O O . GLY A 1 122 ? 29.68381 31.29801 28.04209 1.000 10.82006 121 GLY A O 1
ATOM 871 N N . PHE A 1 123 ? 28.41028 32.64089 26.75731 1.000 10.09783 122 PHE A N 1
ATOM 872 C CA . PHE A 1 123 ? 27.15764 32.03432 27.20361 1.000 10.45448 122 PHE A CA 1
ATOM 873 C C . PHE A 1 123 ? 27.13349 30.53172 26.91967 1.000 12.22550 122 PHE A C 1
ATOM 874 O O . PHE A 1 123 ? 26.75759 29.72559 27.78124 1.000 10.17907 122 PHE A O 1
ATOM 882 N N . LEU A 1 124 ? 27.53862 30.13257 25.71481 1.000 8.46184 123 LEU A N 1
ATOM 883 C CA . LEU A 1 124 ? 27.54216 28.70897 25.38859 1.000 10.88517 123 LEU A CA 1
ATOM 884 C C . LEU A 1 124 ? 28.52843 27.95380 26.27073 1.000 11.57048 123 LEU A C 1
ATOM 885 O O . LEU A 1 124 ? 28.26529 26.81426 26.67351 1.000 11.78188 123 LEU A O 1
ATOM 890 N N . HIS A 1 125 ? 29.66755 28.57642 26.58909 1.000 10.24587 124 HIS A N 1
ATOM 891 C CA . HIS A 1 125 ? 30.59202 27.98250 27.55698 1.000 11.23818 124 HIS A CA 1
ATOM 892 C C . HIS A 1 125 ? 29.92288 27.76426 28.90727 1.000 14.69851 124 HIS A C 1
ATOM 893 O O . HIS A 1 125 ? 30.12058 26.72068 29.54744 1.000 12.16107 124 HIS A O 1
ATOM 900 N N . LEU A 1 126 ? 29.15301 28.75390 29.37320 1.000 12.51892 125 LEU A N 1
ATOM 901 C CA . LEU A 1 126 ? 28.49512 28.62913 30.67267 1.000 13.15183 125 LEU A CA 1
ATOM 902 C C . LEU A 1 126 ? 27.43207 27.53965 30.66435 1.000 15.57220 125 LEU A C 1
ATOM 903 O O . LEU A 1 126 ? 27.09643 27.00142 31.72524 1.000 18.08227 125 LEU A O 1
ATOM 908 N N . LEU A 1 127 ? 26.89340 27.20723 29.49756 1.000 11.03670 126 LEU A N 1
ATOM 909 C CA . LEU A 1 127 ? 25.94416 26.10821 29.39829 1.000 15.74606 126 LEU A CA 1
ATOM 910 C C . LEU A 1 127 ? 26.62252 24.74413 29.38775 1.000 17.27870 126 LEU A C 1
ATOM 911 O O . LEU A 1 127 ? 25.92862 23.72279 29.43448 1.000 21.08691 126 LEU A O 1
ATOM 916 N N . GLY A 1 128 ? 27.94755 24.69460 29.31926 1.000 16.93397 127 GLY A N 1
ATOM 917 C CA . GLY A 1 128 ? 28.66395 23.43353 29.32853 1.000 16.58128 127 GLY A CA 1
ATOM 918 C C . GLY A 1 128 ? 29.26391 23.02656 28.00194 1.000 18.46112 127 GLY A C 1
ATOM 919 O O . GLY A 1 128 ? 29.88873 21.96178 27.92955 1.000 18.33671 127 GLY A O 1
ATOM 920 N N . TYR A 1 129 ? 29.11537 23.82599 26.95111 1.000 13.05486 128 TYR A N 1
ATOM 921 C CA . TYR A 1 129 ? 29.78785 23.51211 25.69793 1.000 16.47906 128 TYR A CA 1
ATOM 922 C C . TYR A 1 129 ? 31.26669 23.84180 25.81223 1.000 14.04633 128 TYR A C 1
ATOM 923 O O . TYR A 1 129 ? 31.66563 24.71035 26.58665 1.000 15.23069 128 TYR A O 1
ATOM 932 N N . ASP A 1 130 ? 32.08737 23.15574 25.01549 1.000 12.03909 129 ASP A N 1
ATOM 933 C CA . ASP A 1 130 ? 33.49330 23.51375 24.91000 1.000 15.80282 129 ASP A CA 1
ATOM 934 C C . ASP A 1 130 ? 33.98834 23.13559 23.52153 1.000 15.66070 129 ASP A C 1
ATOM 935 O O . ASP A 1 130 ? 33.25871 22.54569 22.71712 1.000 16.23096 129 ASP A O 1
ATOM 940 N N . HIS A 1 131 ? 35.22649 23.52183 23.22655 1.000 13.28487 130 HIS A N 1
ATOM 941 C CA . HIS A 1 131 ? 35.78417 23.28865 21.90073 1.000 15.20616 130 HIS A CA 1
ATOM 942 C C . HIS A 1 131 ? 37.25262 22.91512 21.99619 1.000 15.32280 130 HIS A C 1
ATOM 943 O O . HIS A 1 131 ? 38.07259 23.32651 21.17223 1.000 15.37874 130 HIS A O 1
ATOM 950 N N . MET A 1 132 ? 37.60419 22.13760 23.00598 1.000 16.68141 131 MET A N 1
ATOM 951 C CA . MET A 1 132 ? 38.98832 21.72931 23.16075 1.000 16.16476 131 MET A CA 1
ATOM 952 C C . MET A 1 132 ? 39.30493 20.45074 22.40277 1.000 16.17230 131 MET A C 1
ATOM 953 O O . MET A 1 132 ? 40.48088 20.16409 22.16408 1.000 18.13294 131 MET A O 1
ATOM 958 N N . THR A 1 133 ? 38.29684 19.67104 22.04912 1.000 16.74366 132 THR A N 1
ATOM 959 C CA . THR A 1 133 ? 38.45846 18.57453 21.10589 1.000 19.76456 132 THR A CA 1
ATOM 960 C C . THR A 1 133 ? 37.69634 18.88549 19.82546 1.000 18.85476 132 THR A C 1
ATOM 961 O O . THR A 1 133 ? 3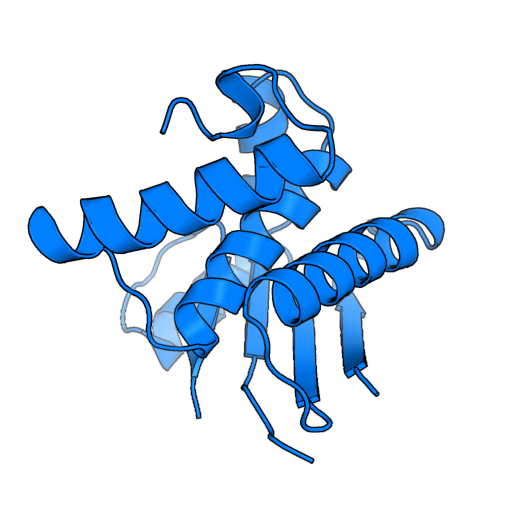6.84001 19.76834 19.78523 1.000 15.91970 132 THR A O 1
ATOM 965 N N . GLU A 1 134 ? 38.02009 18.14298 18.76576 1.000 17.96898 133 GLU A N 1
ATOM 966 C CA . GLU A 1 134 ? 37.34075 18.34969 17.49567 1.000 19.48174 133 GLU A CA 1
ATOM 967 C C . GLU A 1 134 ? 35.86780 17.99738 17.60609 1.000 18.92797 133 GLU A C 1
ATOM 968 O O . GLU A 1 134 ? 35.01588 18.68953 17.03354 1.000 20.39501 133 GLU A O 1
ATOM 974 N N . ALA A 1 135 ? 35.54137 16.92600 18.34001 1.000 15.29340 134 ALA A N 1
ATOM 975 C CA . ALA A 1 135 ? 34.13879 16.55293 18.49052 1.000 19.49996 134 ALA A CA 1
ATOM 976 C C . ALA A 1 135 ? 33.36988 17.59693 19.28911 1.000 19.15485 134 ALA A C 1
ATOM 977 O O . ALA A 1 135 ? 32.24372 17.95670 18.92556 1.000 18.16796 134 ALA A O 1
ATOM 979 N N . ASP A 1 136 ? 33.94911 18.07913 20.39331 1.000 18.83537 135 ASP A N 1
ATOM 980 C CA . ASP A 1 136 ? 33.29487 19.13609 21.15765 1.000 17.42450 135 ASP A CA 1
ATOM 981 C C . ASP A 1 136 ? 33.15819 20.40877 20.33305 1.000 16.13526 135 ASP A C 1
ATOM 982 O O . ASP A 1 136 ? 32.11665 21.07816 20.38148 1.000 18.19372 135 ASP A O 1
ATOM 987 N N . GLU A 1 137 ? 34.21800 20.77880 19.61064 1.000 15.08137 136 GLU A N 1
ATOM 988 C CA . GLU A 1 137 ? 34.18132 21.98321 18.79050 1.000 15.89728 136 GLU A CA 1
ATOM 989 C C . GLU A 1 137 ? 33.09095 21.89391 17.73556 1.000 22.61516 136 GLU A C 1
ATOM 990 O O . GLU A 1 137 ? 32.35686 22.86158 17.50504 1.000 18.05859 136 GLU A O 1
ATOM 996 N N . LYS A 1 138 ? 32.96281 20.73699 17.08706 1.000 18.33729 137 LYS A N 1
ATOM 997 C CA . LYS A 1 138 ? 31.91298 20.58518 16.08587 1.000 19.69307 137 LYS A CA 1
ATOM 998 C C . LYS A 1 138 ? 30.53635 20.77649 16.70382 1.000 17.79669 137 LYS A C 1
ATOM 999 O O . LYS A 1 138 ? 29.68552 21.47498 16.13716 1.000 21.07194 137 LYS A O 1
ATOM 1005 N N . GLU A 1 139 ? 30.30214 20.18255 17.87454 1.000 17.24403 138 GLU A N 1
ATOM 1006 C CA . GLU A 1 139 ? 29.02833 20.37134 18.55733 1.000 17.48054 138 GLU A CA 1
ATOM 1007 C C . GLU A 1 139 ? 28.80971 21.83651 18.92384 1.000 20.57109 138 GLU A C 1
ATOM 1008 O O . GLU A 1 139 ? 27.72124 22.38931 18.71235 1.000 18.96691 138 GLU A O 1
ATOM 1014 N N . MET A 1 140 ? 29.82569 22.47812 19.49209 1.000 15.00389 139 MET A N 1
ATOM 1015 C CA . MET A 1 140 ? 29.60076 23.80782 20.04620 1.000 17.70588 139 MET A CA 1
ATOM 1016 C C . MET A 1 140 ? 29.50671 24.85012 18.94294 1.000 16.18254 139 MET A C 1
ATOM 1017 O O . MET A 1 140 ? 28.59191 25.68245 18.94610 1.000 13.42161 139 MET A O 1
ATOM 1022 N N . PHE A 1 141 ? 30.44754 24.83247 17.99047 1.000 15.38986 140 PHE A N 1
ATOM 1023 C CA . PHE A 1 141 ? 30.31610 25.76229 16.87064 1.000 16.50904 140 PHE A CA 1
ATOM 1024 C C . PHE A 1 141 ? 29.10745 25.45019 15.99962 1.000 19.73945 140 PHE A C 1
ATOM 1025 O O . PHE A 1 141 ? 28.56254 26.36101 15.36494 1.000 18.24656 140 PHE A O 1
ATOM 1033 N N . GLY A 1 142 ? 28.66333 24.19489 15.95402 1.000 18.01461 141 GLY A N 1
ATOM 1034 C CA . GLY A 1 142 ? 27.41865 23.90585 15.26098 1.000 21.41996 141 GLY A CA 1
ATOM 1035 C C . GLY A 1 142 ? 26.24059 24.64217 15.87494 1.000 19.59948 141 GLY A C 1
ATOM 1036 O O . GLY A 1 142 ? 25.39707 25.20405 15.16118 1.000 17.23280 141 GLY A O 1
ATOM 1037 N N . ARG A 1 143 ? 26.16684 24.64759 17.20823 1.000 14.72449 142 ARG A N 1
ATOM 1038 C CA . ARG A 1 143 ? 25.11786 25.39471 17.89730 1.000 16.17205 142 ARG A CA 1
ATOM 1039 C C . ARG A 1 143 ? 25.29151 26.89423 17.69440 1.000 15.20611 142 ARG A C 1
ATOM 1040 O O . ARG A 1 143 ? 24.31241 27.61369 17.45150 1.000 12.47548 142 ARG A O 1
ATOM 1048 N N . GLN A 1 144 ? 26.52817 27.38243 17.82347 1.000 12.76330 143 GLN A N 1
ATOM 1049 C CA . GLN A 1 144 ? 26.81193 28.80115 17.62947 1.000 15.74528 143 GLN A CA 1
ATOM 1050 C C . GLN A 1 144 ? 26.38897 29.26289 16.24389 1.000 15.22073 143 GLN A C 1
ATOM 1051 O O . GLN A 1 144 ? 25.72974 30.30150 16.08799 1.000 12.51895 143 GLN A O 1
ATOM 1057 N N . ASP A 1 145 ? 26.76136 28.49671 15.21681 1.000 13.49836 144 ASP A N 1
ATOM 1058 C CA . ASP A 1 145 ? 26.38115 28.85530 13.85218 1.000 16.04011 144 ASP A CA 1
ATOM 1059 C C . ASP A 1 145 ? 24.87100 28.80970 13.66672 1.000 16.77144 144 ASP A C 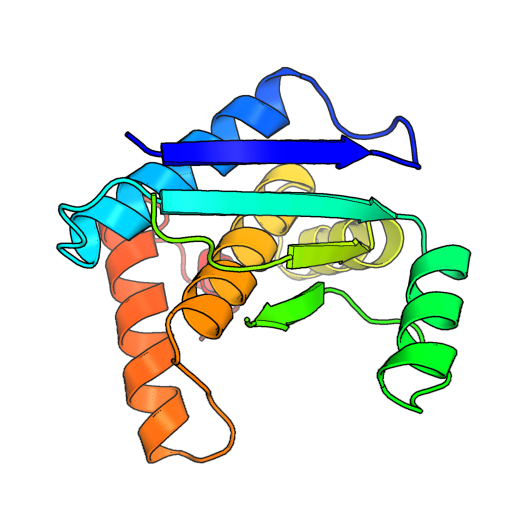1
ATOM 1060 O O . ASP A 1 145 ? 24.29042 29.68689 13.01248 1.000 16.09597 144 ASP A O 1
ATOM 1065 N N . THR A 1 146 ? 24.21914 27.77572 14.20798 1.000 15.50673 145 THR A N 1
ATOM 1066 C CA . THR A 1 146 ? 22.77704 27.64279 14.05278 1.000 16.39131 145 THR A CA 1
ATOM 1067 C C . THR A 1 146 ? 22.04543 28.80888 14.70620 1.000 16.46408 145 THR A C 1
ATOM 1068 O O . THR A 1 146 ? 21.11333 29.37305 14.11771 1.000 16.33932 145 THR A O 1
ATOM 1072 N N . ILE A 1 147 ? 22.47198 29.19757 15.91126 1.000 11.96154 146 ILE A N 1
ATOM 1073 C CA . ILE A 1 147 ? 21.84245 30.30872 16.61524 1.000 12.74318 146 ILE A CA 1
ATOM 1074 C C . ILE A 1 147 ? 22.05574 31.60690 15.85111 1.000 13.57050 146 ILE A C 1
ATOM 1075 O O . ILE A 1 147 ? 21.11479 32.38158 15.63065 1.000 14.13859 146 ILE A O 1
ATOM 1080 N N . LEU A 1 148 ? 23.29717 31.86819 15.43473 1.000 10.47306 147 LEU A N 1
ATOM 1081 C CA . LEU A 1 148 ? 23.56788 33.10599 14.70872 1.000 13.17611 147 LEU A CA 1
ATOM 1082 C C . LEU A 1 148 ? 22.77053 33.15495 13.41305 1.000 12.07765 147 LEU A C 1
ATOM 1083 O O . LEU A 1 148 ? 22.18012 34.18463 13.08178 1.000 12.43322 147 LEU A O 1
ATOM 1088 N N . ASN A 1 149 ? 22.72704 32.04555 12.67477 1.000 14.73920 148 ASN A N 1
ATOM 1089 C CA . ASN A 1 149 ? 21.94578 32.03051 11.43884 1.000 17.09988 148 ASN A CA 1
ATOM 1090 C C . ASN A 1 149 ? 20.45602 32.26194 11.71235 1.000 15.88151 148 ASN A C 1
ATOM 1091 O O . ASN A 1 149 ? 19.79737 33.03221 10.99348 1.000 15.27961 148 ASN A O 1
ATOM 1096 N N . ALA A 1 150 ? 19.90390 31.62239 12.74989 1.000 13.99626 149 ALA A N 1
ATOM 1097 C CA . ALA A 1 150 ? 18.47890 31.78785 13.03869 1.000 13.16898 149 ALA A CA 1
ATOM 1098 C C . ALA A 1 150 ? 18.15015 33.20726 13.48972 1.000 18.48402 149 ALA A C 1
ATOM 1099 O O . ALA A 1 150 ? 17.00835 33.67343 13.32720 1.000 14.82753 149 ALA A O 1
ATOM 1101 N N . TYR A 1 151 ? 19.12455 33.90613 14.06404 1.000 12.61454 150 TYR A N 1
ATOM 1102 C CA . TYR A 1 151 ? 18.95191 35.29220 14.47422 1.000 12.43875 150 TYR A CA 1
ATOM 1103 C C . TYR A 1 151 ? 19.10670 36.26921 13.31936 1.000 14.11732 150 TYR A C 1
ATOM 1104 O O . TYR A 1 151 ? 18.87673 37.46855 13.51216 1.000 16.50086 150 TYR A O 1
ATOM 1113 N N . GLY A 1 152 ? 19.53556 35.79065 12.14746 1.000 14.31826 151 GLY A N 1
ATOM 1114 C CA . GLY A 1 152 ? 19.75300 36.62482 10.98473 1.000 15.58652 151 GLY A CA 1
ATOM 1115 C C . GLY A 1 152 ? 21.19506 36.97217 10.70333 1.000 15.83144 151 GLY A C 1
ATOM 1116 O O . GLY A 1 152 ? 21.46750 37.64117 9.69911 1.000 12.58588 151 GLY A O 1
ATOM 1117 N N . LEU A 1 153 ? 22.13653 36.54454 11.55171 1.000 14.98408 152 LEU A N 1
ATOM 1118 C CA . LEU A 1 153 ? 23.54819 36.88874 11.34131 1.000 14.29993 152 LEU A CA 1
ATOM 1119 C C . LEU A 1 153 ? 24.21058 35.82247 10.47145 1.000 18.14748 152 LEU A C 1
ATOM 1120 O O . LEU A 1 153 ? 25.02391 35.01995 10.91460 1.000 16.87104 152 LEU A O 1
ATOM 1125 N N . THR A 1 154 ? 23.85573 35.84348 9.18611 1.000 14.78857 153 THR A N 1
ATOM 1126 C CA . THR A 1 154 ? 24.21536 34.75874 8.28593 1.000 15.21830 153 THR A CA 1
ATOM 1127 C C . THR A 1 154 ? 25.51434 34.99744 7.52487 1.000 15.84616 153 THR A C 1
ATOM 1128 O O . THR A 1 154 ? 26.03391 34.05716 6.92543 1.000 17.43790 153 THR A O 1
ATOM 1132 N N . ARG A 1 155 ? 26.06962 36.20739 7.54105 1.000 14.03206 154 ARG A N 1
ATOM 1133 C CA . ARG A 1 155 ? 27.31200 36.44798 6.81703 1.000 16.96856 154 ARG A CA 1
ATOM 1134 C C . ARG A 1 155 ? 28.46738 35.68552 7.46164 1.000 20.24375 154 ARG A C 1
ATOM 1135 O O . ARG A 1 155 ? 28.63942 35.71146 8.68286 1.000 16.75542 154 ARG A O 1
ATOM 1143 N N . ASP A 1 156 ? 29.27294 35.02687 6.61995 1.000 19.90066 155 ASP A N 1
ATOM 1144 C CA . ASP A 1 156 ? 30.26762 34.05925 7.10140 1.000 25.85757 155 ASP A CA 1
ATOM 1145 C C . ASP A 1 156 ? 31.15352 34.62962 8.21163 1.000 27.41062 155 ASP A C 1
ATOM 1146 O O . ASP A 1 156 ? 31.40508 33.95566 9.21604 1.000 28.28158 155 ASP A O 1
ATOM 1151 N N . HIS A 1 157 ? 31.61770 35.87573 8.07389 1.000 25.00527 156 HIS A N 1
ATOM 1152 C CA . HIS A 1 157 ? 32.49692 36.40126 9.11526 1.000 27.32973 156 HIS A CA 1
ATOM 1153 C C . HIS A 1 157 ? 31.77912 36.75895 10.41692 1.000 27.88753 156 HIS A C 1
ATOM 1154 O O . HIS A 1 157 ? 32.44845 36.98430 11.43279 1.000 28.44696 156 HIS A O 1
ATOM 1161 N N . HIS A 1 158 ? 30.44976 36.80827 10.43732 1.000 25.54770 157 HIS A N 1
ATOM 1162 C CA . HIS A 1 158 ? 29.78464 36.92117 11.72926 1.000 25.28533 157 HIS A CA 1
ATOM 1163 C C . HIS A 1 158 ? 29.90588 35.64569 12.54664 1.000 26.10046 157 HIS A C 1
ATOM 1164 O O . HIS A 1 158 ? 29.55103 35.63847 13.72955 1.000 25.63543 157 HIS A O 1
ATOM 1171 N N . HIS A 1 159 ? 30.41479 34.58036 11.94911 1.000 26.98680 158 HIS A N 1
ATOM 1172 C CA . HIS A 1 159 ? 30.61710 33.32656 12.64427 1.000 28.33823 158 HIS A CA 1
ATOM 1173 C C . HIS A 1 159 ? 32.05525 33.17042 13.07634 1.000 30.88708 158 HIS A C 1
ATOM 1174 O O . HIS A 1 159 ? 32.41819 32.13479 13.64251 1.000 32.31742 158 HIS A O 1
ATOM 1181 N N . HIS A 1 160 ? 32.85821 34.20723 12.85580 1.000 31.88125 159 HIS A N 1
ATOM 1182 C CA . HIS A 1 160 ? 34.30011 34.15248 13.03405 1.000 39.08334 159 HIS A CA 1
ATOM 1183 C C . HIS A 1 160 ? 34.89424 33.12056 12.07223 1.000 44.33158 159 HIS A C 1
ATOM 1184 O O . HIS A 1 160 ? 35.80624 32.36946 12.42133 1.000 51.68267 159 HIS A O 1
ATOM 1191 N N . HIS A 1 161 ? 34.35810 33.09283 10.83897 1.000 43.83482 160 HIS A N 1
ATOM 1192 C CA . HIS A 1 161 ? 34.67720 32.06965 9.83955 1.000 53.88873 160 HIS A CA 1
ATOM 1193 C C . HIS A 1 161 ? 34.66197 30.66607 10.43860 1.000 52.48404 160 HIS A C 1
ATOM 1194 O O . HIS A 1 161 ? 35.48031 29.81783 10.06879 1.000 62.55150 160 HIS A O 1
ATOM 1201 N N . HIS A 1 162 ? 33.73948 30.41076 11.35796 1.000 51.85422 161 HIS A N 1
ATOM 1202 C CA . HIS A 1 162 ? 33.78230 29.19584 12.15853 1.000 48.56574 161 HIS A CA 1
ATOM 1203 C C . HIS A 1 162 ? 32.41220 28.55587 12.23640 1.000 45.10439 161 HIS A C 1
ATOM 1204 O O . HIS A 1 162 ? 31.84924 28.45759 13.32227 1.000 38.86300 161 HIS A O 1
#

Sequence (147 aa):
AFTIDFSDHTGLVKDAWYKQIEDLLEFAKKEEHIEDDAELSVTFVDKQEIQEINRTYRDKDKVTDVISFALPRVLGDIIICTDVAQEQANNYGHSFERELGFLALHGFLHLLGYDHMTEADEKEMFGRQDTILNAYGLTRDHHHHHH

CATH classification: 3.40.390.30

B-factor: mean 20.83, std 9.82, range [5.96, 65.27]

InterPro domains:
  IPR002036 Endoribonuclease YbeY [MF_00009] (1-154)
  IPR002036 Endoribonuclease YbeY [PF02130] (9-150)
  IPR002036 Endoribonuclease YbeY [PTHR46986] (14-153)
  IPR002036 Endoribonuclease YbeY [TIGR00043] (17-153)
  IPR020549 Endoribonuclease YbeY, conserved site [PS01306] (120-130)
  IPR023091 Metalloprotease catalytic domain superfamily, predicted [G3DSA:3.40.390.30] (5-155)

Nearest PDB structures (foldseek):
  7y7o-assembly1_A  TM=1.007E+00  e=7.983E-30  Staphylococcus aureus subsp. aureus Mu50
  1oz9-assembly1_A  TM=8.802E-01  e=1.490E-12  Aquifex aeolicus
  1xm5-assembly1_A  TM=8.356E-01  e=6.424E-12  Escherichia coli
  1tvi-assembly1_A  TM=7.066E-01  e=4.963E-08  Thermotoga maritima
  3cmn-assembly1_A  TM=5.343E-01  e=5.447E+00  Chloroflexus aurantiacus J-10-fl

Foldseek 3Di:
DEEEAEEEPPPPDDPVLVVVLRVLVVLLCVVVVPPQQPYEYE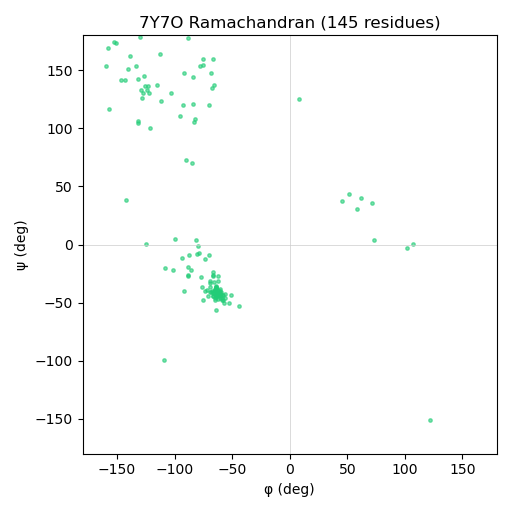YEDAQVVQQVCCCPPVVHNGGDAKDADADVHYLYYMYGHQVVLCVVCVVLVHHSSLSVSLRSNLNSLVSVPQDPPDPVSVCVSLVSSQVSCVVVPNNPCSSSVVD

Radius of gyration: 14.46 Å; Cα contacts (8 Å, |Δi|>4): 240; chains: 1; bounding box: 37×37×32 Å

Organism: Staphylococcus aureus (strain Mu50 / ATCC 700699) (NCBI:txid158878)

Secondary structure (DSSP, 8-state):
-EEEEEEESSS---HHHHHHHHHHHHHHHHHTT--S-EEEEEEEE-HHHHHHHHHHHHS--S--SEEEEE--EEEEEEEEEHHHHHHHHHHHTS-HHHHHHHHHHHHHHHHTT---SSHHHHHHHHHHHHHHHHHTT--SGGGGT--